Protein AF-A0A7V3G7C9-F1 (afdb_monomer_lite)

pLDDT: mean 78.17, std 15.23, range [41.75, 94.0]

Foldseek 3Di:
DVPVVVLVPPPPVSNVVVVVCCVVCVLVCLLVVLVVQLVVLVVCCVVDPPDDSVNVLVVQLVVLLCCLPPVCCVPPVDDPVNSVSSSCSNNVVVVVVVVCVVPPD

Sequence (105 aa):
MAFLDFFDRLPGKLHPAFQDLSSYNRELLHFAGSLALIAIAEFLRGYLHPLSPAFIGLALVSWMTYQEFHLHPKKYGQSLVKGIIDWLVWCAPFAAYLTYLALWE

Radius of gyration: 15.38 Å; chains: 1; bounding box: 28×25×45 Å

Secondary structure (DSSP, 8-state):
-HHHHHHTTS-TTHHHHHHHHHHHSHHHHHHHHHHHHHHHHHHHHTTSTT--HHHHHHHHHHHHHHIIIIIHHHHH---HHHHHHHHHHHHHHHHHHHHHHHHH-

Structure (mmCIF, N/CA/C/O backbone):
data_AF-A0A7V3G7C9-F1
#
_entry.id   AF-A0A7V3G7C9-F1
#
loop_
_atom_site.group_PDB
_atom_site.id
_atom_site.type_symbol
_atom_site.label_atom_id
_atom_site.label_alt_id
_atom_site.label_comp_id
_atom_site.label_asym_id
_atom_site.label_entity_id
_atom_site.label_seq_id
_atom_site.pdbx_PDB_ins_code
_atom_site.Cartn_x
_atom_site.Cartn_y
_atom_site.Cartn_z
_atom_site.occupancy
_atom_site.B_iso_or_equiv
_atom_site.auth_seq_id
_atom_site.auth_comp_id
_atom_site.auth_asym_id
_atom_site.auth_atom_id
_atom_site.pdbx_PDB_model_num
ATOM 1 N N . MET A 1 1 ? -4.817 -10.945 5.337 1.00 46.06 1 MET A N 1
ATOM 2 C CA . MET A 1 1 ? -5.083 -11.803 6.509 1.00 46.06 1 MET A CA 1
ATOM 3 C C . MET A 1 1 ? -3.815 -12.517 6.976 1.00 46.06 1 MET A C 1
ATOM 5 O O . MET A 1 1 ? -3.465 -12.337 8.125 1.00 46.06 1 MET A O 1
ATOM 9 N N . ALA A 1 2 ? -3.019 -13.156 6.107 1.00 45.94 2 ALA A N 1
ATOM 10 C CA . ALA A 1 2 ? -1.844 -13.937 6.538 1.00 45.94 2 ALA A CA 1
ATOM 11 C C . ALA A 1 2 ? -0.732 -13.198 7.334 1.00 45.94 2 ALA A C 1
ATOM 13 O O . ALA A 1 2 ? -0.184 -13.786 8.259 1.00 45.94 2 ALA A O 1
ATOM 14 N N . PHE A 1 3 ? -0.386 -11.940 7.017 1.00 41.75 3 PHE A N 1
ATOM 15 C CA . PHE A 1 3 ? 0.732 -11.248 7.693 1.00 41.75 3 PHE A CA 1
ATO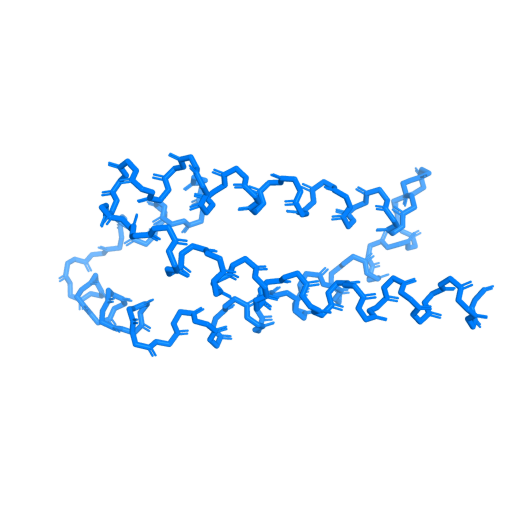M 16 C C . PHE A 1 3 ? 0.380 -10.745 9.100 1.00 41.75 3 PHE A C 1
ATOM 18 O O . PHE A 1 3 ? 1.184 -10.876 10.010 1.00 41.75 3 PHE A O 1
ATOM 25 N N . LEU A 1 4 ? -0.831 -10.218 9.309 1.00 45.09 4 LEU A N 1
ATOM 26 C CA . LEU A 1 4 ? -1.271 -9.745 10.629 1.00 45.09 4 LEU A CA 1
ATOM 27 C C . LEU A 1 4 ? -1.682 -10.908 11.547 1.00 45.09 4 LEU A C 1
ATOM 29 O O . LEU A 1 4 ? -1.352 -10.889 12.727 1.00 45.09 4 LEU A O 1
ATOM 33 N N . ASP A 1 5 ? -2.286 -11.971 10.999 1.00 48.81 5 ASP A N 1
ATOM 34 C CA . ASP A 1 5 ? -2.615 -13.182 11.770 1.00 48.81 5 ASP A CA 1
ATOM 35 C C . ASP A 1 5 ? -1.356 -13.943 12.237 1.00 48.81 5 ASP A C 1
ATOM 37 O O . ASP A 1 5 ? -1.426 -14.763 13.151 1.00 48.81 5 ASP A O 1
ATOM 41 N N . PHE A 1 6 ? -0.194 -13.691 11.622 1.00 58.09 6 PHE A N 1
ATOM 42 C CA . PHE A 1 6 ? 1.097 -14.185 12.103 1.00 58.09 6 PHE A CA 1
ATOM 43 C C . PHE A 1 6 ? 1.526 -13.485 1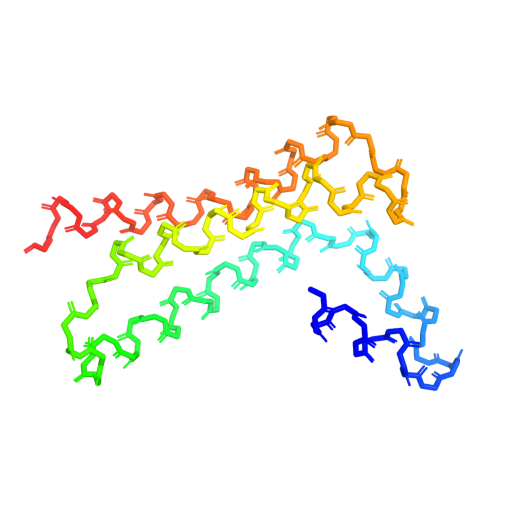3.401 1.00 58.09 6 PHE A C 1
ATOM 45 O O . PHE A 1 6 ? 1.968 -14.159 14.331 1.00 58.09 6 PHE A O 1
ATOM 52 N N . PHE A 1 7 ? 1.345 -12.162 13.506 1.00 53.16 7 PHE A N 1
ATOM 53 C CA . PHE A 1 7 ? 1.651 -11.418 14.735 1.00 53.16 7 PHE A CA 1
ATOM 54 C C . PHE A 1 7 ? 0.679 -11.756 15.869 1.00 53.16 7 PHE A C 1
ATOM 56 O O . PHE A 1 7 ? 1.121 -11.899 17.009 1.00 53.16 7 PHE A O 1
ATOM 63 N N . ASP A 1 8 ? -0.596 -12.006 15.551 1.00 53.50 8 ASP A N 1
ATOM 64 C CA . ASP A 1 8 ? -1.601 -12.484 16.517 1.00 53.50 8 ASP A CA 1
ATOM 65 C C . ASP A 1 8 ? -1.232 -13.866 17.118 1.00 53.50 8 ASP A C 1
ATOM 67 O O . ASP A 1 8 ? -1.742 -14.256 18.167 1.00 53.50 8 ASP A O 1
ATOM 71 N N . ARG A 1 9 ? -0.322 -14.620 16.477 1.00 62.84 9 ARG A N 1
ATOM 72 C CA . ARG A 1 9 ? 0.188 -15.923 16.949 1.00 62.84 9 ARG A CA 1
ATOM 73 C C . ARG A 1 9 ? 1.522 -15.837 17.695 1.00 62.84 9 ARG A C 1
ATOM 75 O O . ARG A 1 9 ? 2.013 -16.867 18.161 1.00 62.84 9 ARG A O 1
ATOM 82 N N . LEU A 1 10 ? 2.134 -14.655 17.803 1.00 57.62 10 LEU A N 1
ATOM 83 C CA . LEU A 1 10 ? 3.385 -14.501 18.543 1.00 57.62 10 LEU A CA 1
ATOM 84 C C . LEU A 1 10 ? 3.139 -14.647 20.054 1.00 57.62 10 LEU A C 1
ATOM 86 O O . LEU A 1 10 ? 2.128 -14.167 20.570 1.00 57.62 10 LEU A O 1
ATOM 90 N N . PRO A 1 11 ? 4.061 -15.290 20.796 1.00 56.69 11 PRO A N 1
ATOM 91 C CA . PRO A 1 11 ? 3.892 -15.531 22.224 1.00 56.69 11 PRO A CA 1
ATOM 92 C C . PRO A 1 11 ? 3.667 -14.219 22.986 1.00 56.69 11 PRO A C 1
ATOM 94 O O . PRO 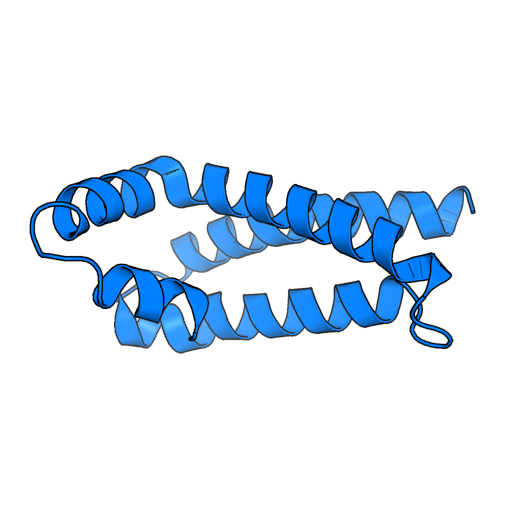A 1 11 ? 4.306 -13.206 22.700 1.00 56.69 11 PRO A O 1
ATOM 97 N N . GLY A 1 12 ? 2.782 -14.251 23.988 1.00 54.16 12 GLY A N 1
ATOM 98 C CA . GLY A 1 12 ? 2.143 -13.083 24.620 1.00 54.16 12 GLY A CA 1
ATOM 99 C C . GLY A 1 12 ? 3.039 -12.015 25.267 1.00 54.16 12 GLY A C 1
ATOM 100 O O . GLY A 1 12 ? 2.514 -11.036 25.780 1.00 54.16 12 GLY A O 1
ATOM 101 N N . LYS A 1 13 ? 4.371 -12.156 25.238 1.00 54.06 13 LYS A N 1
ATOM 102 C CA . LYS A 1 13 ? 5.322 -11.082 25.592 1.00 54.06 13 LYS A CA 1
ATOM 103 C C . LYS A 1 13 ? 5.750 -10.227 24.393 1.00 54.06 13 LYS A C 1
ATOM 105 O O . LYS A 1 13 ? 6.115 -9.075 24.579 1.00 54.06 13 LYS A O 1
ATOM 110 N N . LEU A 1 14 ? 5.695 -10.775 23.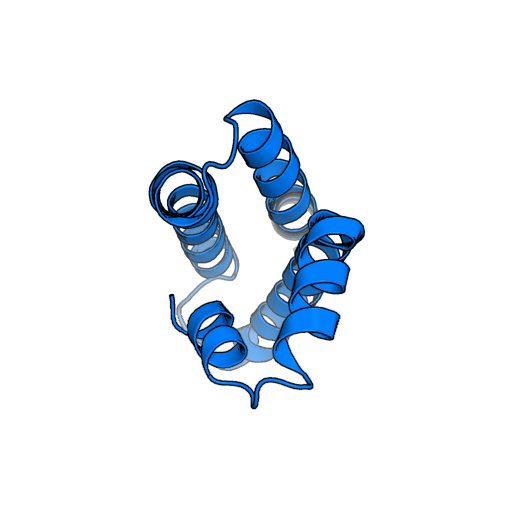179 1.00 54.44 14 LEU A N 1
ATOM 111 C CA . LEU A 1 14 ? 5.944 -10.051 21.930 1.00 54.44 14 LEU A CA 1
ATOM 112 C C . LEU A 1 14 ? 4.678 -9.317 21.463 1.00 54.44 14 LEU A C 1
ATOM 114 O O . LEU A 1 14 ? 4.756 -8.191 20.987 1.00 54.44 14 LEU A O 1
ATOM 118 N N . HIS A 1 15 ? 3.511 -9.931 21.667 1.00 54.06 15 HIS A N 1
ATOM 119 C CA . HIS A 1 15 ? 2.210 -9.412 21.240 1.00 54.06 15 HIS A CA 1
ATOM 120 C C . HIS A 1 15 ? 1.903 -7.963 21.695 1.00 54.06 15 HIS A C 1
ATOM 122 O O . HIS A 1 15 ? 1.508 -7.168 20.845 1.00 54.06 15 HIS A O 1
ATOM 128 N N . PRO A 1 16 ? 2.135 -7.551 22.962 1.00 53.00 16 PRO A N 1
ATOM 129 C CA . PRO A 1 16 ? 1.835 -6.186 23.407 1.00 53.00 16 PRO A CA 1
ATOM 130 C C . PRO A 1 16 ? 2.806 -5.158 22.814 1.00 53.00 16 PRO A C 1
ATOM 132 O O . PRO A 1 16 ? 2.390 -4.097 22.363 1.00 53.00 16 PRO A O 1
ATOM 135 N N . ALA A 1 17 ? 4.097 -5.503 22.740 1.00 53.53 17 ALA A N 1
ATOM 136 C CA . ALA A 1 17 ? 5.120 -4.631 22.170 1.00 53.53 17 ALA A CA 1
ATOM 137 C C . ALA A 1 17 ? 4.873 -4.369 20.674 1.00 53.53 17 ALA A C 1
ATOM 139 O O . ALA A 1 17 ? 5.014 -3.238 20.216 1.00 53.53 17 ALA A O 1
ATOM 140 N N . PHE A 1 18 ? 4.450 -5.388 19.916 1.00 52.22 18 PHE A N 1
ATOM 141 C CA . PHE A 1 18 ? 4.090 -5.229 18.506 1.00 52.22 18 PHE A CA 1
ATOM 142 C C . PHE A 1 18 ? 2.739 -4.536 18.302 1.00 52.22 18 PHE A C 1
ATOM 144 O O . PHE A 1 18 ? 2.611 -3.786 17.339 1.00 52.22 18 PHE A O 1
ATOM 151 N N . GLN A 1 19 ? 1.759 -4.715 19.195 1.00 54.06 19 GLN A N 1
ATOM 152 C CA . GLN A 1 19 ? 0.490 -3.980 19.129 1.00 54.06 19 GLN A CA 1
ATOM 153 C C . GLN A 1 19 ? 0.686 -2.468 19.310 1.00 54.06 19 GLN A C 1
ATOM 155 O O . GLN A 1 19 ? 0.158 -1.696 18.502 1.00 54.06 19 GLN A O 1
ATOM 160 N N . ASP A 1 20 ? 1.495 -2.046 20.285 1.00 50.38 20 ASP A N 1
ATOM 161 C CA . ASP A 1 20 ? 1.789 -0.624 20.521 1.00 50.38 20 ASP A CA 1
ATOM 162 C C . ASP A 1 20 ? 2.621 -0.009 19.386 1.00 50.38 20 ASP A C 1
ATOM 164 O O . ASP A 1 20 ? 2.281 1.060 18.870 1.00 50.38 20 ASP A O 1
ATOM 168 N N . LEU A 1 21 ? 3.651 -0.719 18.905 1.00 50.97 21 LEU A N 1
ATOM 169 C CA . LEU A 1 21 ? 4.422 -0.311 17.722 1.00 50.97 21 LEU A CA 1
ATOM 170 C C . LEU A 1 21 ? 3.539 -0.216 16.468 1.00 50.97 21 LEU A C 1
ATOM 172 O O . LEU A 1 21 ? 3.694 0.721 15.686 1.00 50.97 21 LEU A O 1
ATOM 176 N N . SER A 1 22 ? 2.596 -1.145 16.289 1.00 56.28 22 SER A N 1
ATOM 177 C CA . SER A 1 22 ? 1.693 -1.167 15.132 1.00 56.28 22 SER A CA 1
ATOM 178 C C . SER A 1 22 ? 0.645 -0.061 15.148 1.00 56.28 22 SER A C 1
ATOM 180 O O . SER A 1 22 ? 0.130 0.269 14.088 1.00 56.28 22 SER A O 1
ATOM 182 N N . SER A 1 23 ? 0.333 0.507 16.315 1.00 56.88 23 SER A N 1
ATOM 183 C CA . SER A 1 23 ? -0.669 1.569 16.448 1.00 56.88 23 SER A CA 1
ATOM 184 C C . SER A 1 23 ? -0.042 2.957 16.310 1.00 56.88 23 SER A C 1
ATOM 186 O O . SER A 1 23 ? -0.628 3.819 15.662 1.00 56.88 23 SER A O 1
ATOM 188 N N . TYR A 1 24 ? 1.166 3.160 16.858 1.00 55.34 24 TYR A N 1
ATOM 189 C CA . TYR A 1 24 ? 1.880 4.445 16.807 1.00 55.34 24 TYR A CA 1
ATOM 190 C C . TYR A 1 24 ? 2.736 4.652 15.546 1.00 55.34 24 TYR A C 1
ATOM 192 O O . TYR A 1 24 ? 2.992 5.793 15.178 1.00 55.34 24 TYR A O 1
ATOM 200 N N . ASN A 1 25 ? 3.176 3.578 14.878 1.00 72.75 25 ASN A N 1
ATOM 201 C CA . ASN A 1 25 ? 4.017 3.650 13.673 1.00 72.75 25 ASN A CA 1
ATOM 202 C C . ASN A 1 25 ? 3.358 3.003 12.448 1.00 72.75 25 ASN A C 1
ATOM 204 O O . ASN A 1 25 ? 4.053 2.581 11.522 1.00 72.75 25 ASN A O 1
ATOM 208 N N . ARG A 1 26 ? 2.026 2.889 12.422 1.00 80.31 26 ARG A N 1
ATOM 209 C CA . ARG A 1 26 ? 1.324 2.171 11.352 1.00 80.31 26 ARG A CA 1
ATOM 210 C C . ARG A 1 26 ? 1.598 2.760 9.976 1.00 80.31 26 ARG A C 1
ATOM 212 O O . ARG A 1 26 ? 1.909 2.028 9.044 1.00 80.31 26 ARG A O 1
ATOM 219 N N . GLU A 1 27 ? 1.538 4.078 9.872 1.00 85.94 27 GLU A N 1
ATOM 220 C CA . GLU A 1 27 ? 1.818 4.833 8.658 1.00 85.94 27 GLU A CA 1
ATOM 221 C C . GLU A 1 27 ? 3.264 4.614 8.208 1.00 85.94 27 GLU A C 1
ATOM 223 O O . GLU A 1 27 ? 3.519 4.361 7.035 1.00 85.94 27 GLU A O 1
ATOM 228 N N . LEU A 1 28 ? 4.219 4.628 9.142 1.00 86.38 28 LEU A N 1
ATOM 229 C CA . LEU A 1 28 ? 5.621 4.356 8.828 1.00 86.38 28 LEU A CA 1
ATOM 230 C C . LEU A 1 28 ? 5.810 2.926 8.307 1.00 86.38 28 LEU A C 1
ATOM 232 O O . LEU A 1 28 ? 6.549 2.716 7.348 1.00 86.38 28 LEU A O 1
ATOM 236 N N . LEU A 1 29 ? 5.124 1.948 8.904 1.00 86.25 29 LEU A N 1
ATOM 237 C CA . LEU A 1 29 ? 5.148 0.556 8.453 1.00 86.25 29 LEU A CA 1
ATOM 238 C C . LEU A 1 29 ? 4.477 0.383 7.086 1.00 86.25 29 LEU A C 1
ATOM 240 O O . LEU A 1 29 ? 4.976 -0.382 6.267 1.00 86.25 29 LEU A O 1
ATOM 244 N N . HIS A 1 30 ? 3.391 1.104 6.811 1.00 88.12 30 HIS A N 1
ATOM 245 C CA . HIS A 1 30 ? 2.742 1.130 5.499 1.00 88.12 30 HIS A CA 1
ATOM 246 C C . HIS A 1 30 ? 3.658 1.733 4.434 1.00 88.12 30 HIS A C 1
ATOM 248 O O . HIS A 1 30 ? 3.839 1.153 3.364 1.00 88.12 30 HIS A O 1
ATOM 254 N N . PHE A 1 31 ? 4.305 2.852 4.755 1.00 89.38 31 PHE A N 1
ATOM 255 C CA . PHE A 1 31 ? 5.269 3.493 3.875 1.00 89.38 31 PHE A CA 1
ATOM 256 C C . PHE A 1 31 ? 6.465 2.572 3.602 1.00 89.38 31 PHE A C 1
ATOM 258 O O . PHE A 1 31 ? 6.751 2.258 2.448 1.00 89.38 31 PHE A O 1
ATOM 265 N N . ALA A 1 32 ? 7.120 2.054 4.643 1.00 89.19 32 ALA A N 1
ATOM 266 C CA . ALA A 1 32 ? 8.246 1.132 4.498 1.00 89.19 32 ALA A CA 1
ATOM 267 C C . ALA A 1 32 ? 7.849 -0.160 3.762 1.00 89.19 32 ALA A C 1
ATOM 269 O O . ALA A 1 32 ? 8.584 -0.633 2.894 1.00 89.19 32 ALA A O 1
ATOM 270 N N . GLY A 1 33 ? 6.666 -0.703 4.061 1.00 87.50 33 GLY A N 1
ATOM 271 C CA . GLY A 1 33 ? 6.105 -1.870 3.388 1.00 87.50 33 GLY A CA 1
ATOM 272 C C . GLY A 1 33 ? 5.867 -1.630 1.898 1.00 87.50 33 GLY A C 1
ATOM 273 O O . GLY A 1 33 ? 6.182 -2.499 1.087 1.00 87.50 33 GLY A O 1
ATOM 274 N N . SER A 1 34 ? 5.380 -0.448 1.515 1.00 90.12 34 SER A N 1
ATOM 275 C CA . SER A 1 34 ? 5.183 -0.089 0.105 1.00 90.12 34 SER A CA 1
ATOM 276 C C . SER A 1 34 ? 6.505 -0.030 -0.665 1.00 90.12 34 SER A C 1
ATOM 278 O O . SER A 1 34 ? 6.602 -0.605 -1.748 1.00 90.12 34 SER A O 1
ATOM 280 N N . LEU A 1 35 ? 7.558 0.547 -0.075 1.00 91.75 35 LEU A N 1
ATOM 281 C CA . LEU A 1 35 ? 8.895 0.579 -0.674 1.00 91.75 35 LEU A CA 1
ATOM 282 C C . LEU A 1 35 ? 9.488 -0.825 -0.814 1.00 91.75 35 LEU A C 1
ATOM 284 O O . LEU A 1 35 ? 10.042 -1.161 -1.861 1.00 91.75 35 LEU A O 1
ATOM 288 N N . ALA A 1 36 ? 9.336 -1.663 0.214 1.00 89.50 36 ALA A N 1
ATOM 289 C CA . ALA A 1 36 ? 9.781 -3.051 0.166 1.00 89.50 36 ALA A CA 1
ATOM 290 C C . ALA A 1 36 ? 9.064 -3.834 -0.947 1.00 89.50 36 ALA A C 1
ATOM 292 O O . ALA A 1 36 ? 9.705 -4.578 -1.686 1.00 89.50 36 ALA A O 1
ATOM 293 N N . LEU A 1 37 ? 7.752 -3.637 -1.115 1.00 86.75 37 LEU A N 1
ATOM 294 C CA . LEU A 1 37 ? 6.985 -4.281 -2.181 1.00 86.75 37 LEU A CA 1
ATOM 295 C C . LEU A 1 37 ? 7.375 -3.785 -3.576 1.00 86.75 37 LEU A C 1
ATOM 297 O O . LEU A 1 37 ? 7.440 -4.605 -4.486 1.00 86.75 37 LEU A O 1
ATOM 301 N N . ILE A 1 38 ? 7.675 -2.494 -3.749 1.00 87.75 38 ILE A N 1
ATOM 302 C CA . ILE A 1 38 ? 8.212 -1.961 -5.013 1.00 87.75 38 ILE A CA 1
ATOM 303 C C . ILE A 1 38 ? 9.550 -2.629 -5.340 1.00 87.75 38 ILE A C 1
ATOM 305 O O . ILE A 1 38 ? 9.724 -3.137 -6.444 1.00 87.75 38 ILE A O 1
ATOM 309 N N . ALA A 1 39 ? 10.471 -2.700 -4.376 1.00 88.25 39 ALA A N 1
ATOM 310 C CA . ALA A 1 39 ? 11.771 -3.338 -4.578 1.00 88.25 39 ALA A CA 1
ATOM 311 C C . ALA A 1 39 ? 11.640 -4.828 -4.938 1.00 88.25 39 ALA A C 1
ATOM 313 O O . ALA A 1 39 ? 12.333 -5.317 -5.829 1.00 88.25 39 ALA A O 1
ATOM 314 N N . ILE A 1 40 ? 10.723 -5.546 -4.280 1.00 84.75 40 ILE A N 1
ATOM 315 C CA . ILE A 1 40 ? 10.418 -6.946 -4.603 1.00 84.75 40 ILE A CA 1
ATOM 316 C C . ILE A 1 40 ? 9.811 -7.059 -6.006 1.00 84.75 40 ILE A C 1
ATOM 318 O O . ILE A 1 40 ? 10.211 -7.939 -6.763 1.00 84.75 40 ILE A O 1
ATOM 322 N N . ALA A 1 41 ? 8.867 -6.187 -6.369 1.00 81.25 41 ALA A N 1
ATOM 323 C CA . ALA A 1 41 ? 8.247 -6.193 -7.691 1.00 81.25 41 ALA A CA 1
ATOM 324 C C . ALA A 1 41 ? 9.278 -5.936 -8.801 1.00 81.25 41 ALA A C 1
ATOM 326 O O . ALA A 1 41 ? 9.272 -6.655 -9.798 1.00 81.25 41 ALA A O 1
ATOM 327 N N . GLU A 1 42 ? 10.201 -4.991 -8.602 1.00 84.12 42 GLU A N 1
ATOM 328 C CA . GLU A 1 42 ? 11.294 -4.721 -9.544 1.00 84.12 42 GLU A CA 1
ATOM 329 C C . GLU A 1 42 ? 12.258 -5.909 -9.638 1.00 84.12 42 GLU A C 1
ATOM 331 O O . GLU A 1 42 ? 12.587 -6.356 -10.734 1.00 84.12 42 GLU A O 1
ATOM 336 N N . PHE A 1 43 ? 12.656 -6.492 -8.502 1.00 85.12 43 PHE A N 1
ATOM 337 C CA . PHE A 1 43 ? 13.503 -7.687 -8.494 1.00 85.12 43 PHE A CA 1
ATOM 338 C C . PHE A 1 43 ? 12.855 -8.850 -9.259 1.00 85.12 43 PHE A C 1
ATOM 340 O O . PHE A 1 43 ? 13.519 -9.558 -10.016 1.00 85.12 43 PHE A O 1
ATOM 347 N N . LEU A 1 44 ? 11.546 -9.039 -9.084 1.00 80.25 44 LEU A N 1
ATOM 348 C CA . LEU A 1 44 ? 10.787 -10.105 -9.728 1.00 80.25 44 LEU A CA 1
ATOM 349 C C . LEU A 1 44 ? 10.419 -9.805 -11.186 1.00 80.25 44 LEU A C 1
ATOM 351 O O . LEU A 1 44 ? 10.087 -10.741 -11.913 1.00 80.25 44 LEU A O 1
ATOM 355 N N . ARG A 1 45 ? 10.513 -8.553 -11.647 1.00 77.94 45 ARG A N 1
ATOM 356 C CA . ARG A 1 45 ? 10.192 -8.137 -13.023 1.00 77.94 45 ARG A CA 1
ATOM 357 C C . ARG A 1 45 ? 10.927 -8.970 -14.076 1.00 77.94 45 ARG A C 1
ATOM 359 O O . ARG A 1 45 ? 10.332 -9.338 -15.083 1.00 77.94 45 ARG A O 1
ATOM 366 N N . GLY A 1 46 ? 12.191 -9.317 -13.824 1.00 76.62 46 GLY A N 1
ATOM 367 C CA . GLY A 1 46 ? 12.991 -10.167 -14.716 1.00 76.62 46 GLY A CA 1
ATOM 368 C C . GLY A 1 46 ? 12.581 -11.647 -14.736 1.00 76.62 46 GLY A C 1
ATOM 369 O O . GLY A 1 46 ? 12.945 -12.366 -15.662 1.00 76.62 46 GLY A O 1
ATOM 370 N N . TYR A 1 47 ? 11.815 -12.105 -13.741 1.00 79.94 47 TYR A N 1
ATOM 371 C CA . TYR A 1 47 ? 11.407 -13.506 -13.571 1.00 79.94 47 TYR A CA 1
ATOM 372 C C . TYR A 1 47 ? 9.922 -13.744 -13.877 1.00 79.94 47 TYR A C 1
ATOM 374 O O . TYR A 1 47 ? 9.532 -14.858 -14.222 1.00 79.94 47 TYR A O 1
ATOM 382 N N . LEU A 1 48 ? 9.081 -12.714 -13.752 1.00 71.44 48 LEU A N 1
ATOM 383 C CA . LEU A 1 48 ? 7.626 -12.799 -13.887 1.00 71.44 48 LEU A CA 1
ATOM 384 C C . LEU A 1 48 ? 7.147 -12.380 -15.280 1.00 71.44 48 LEU A C 1
ATOM 386 O O . LEU A 1 48 ? 6.292 -11.510 -15.424 1.00 71.44 48 LEU A O 1
ATOM 390 N N . HIS A 1 49 ? 7.649 -13.028 -16.328 1.00 62.28 49 HIS A N 1
ATOM 391 C CA . HIS A 1 49 ? 7.072 -12.870 -17.664 1.00 62.28 49 HIS A CA 1
ATOM 392 C C . HIS A 1 49 ? 5.721 -13.625 -17.720 1.00 62.28 49 HIS A C 1
ATOM 394 O O . HIS A 1 49 ? 5.723 -14.823 -17.430 1.00 62.28 49 HIS A O 1
ATOM 400 N N . PRO A 1 50 ? 4.561 -13.012 -18.066 1.00 63.19 50 PRO A N 1
ATOM 401 C CA . PRO A 1 50 ? 4.339 -11.695 -18.684 1.00 63.19 50 PRO A CA 1
ATOM 402 C C . PRO A 1 50 ? 3.677 -10.630 -17.770 1.00 63.19 50 PRO A C 1
ATOM 404 O O . PRO A 1 50 ? 3.007 -9.726 -18.271 1.00 63.19 50 PRO A O 1
ATOM 407 N N . LEU A 1 51 ? 3.773 -10.729 -16.442 1.00 69.50 51 LEU A N 1
ATOM 408 C CA . LEU A 1 51 ? 3.109 -9.775 -15.547 1.00 69.50 51 LEU A CA 1
ATOM 409 C C . LEU A 1 51 ? 3.875 -8.450 -15.509 1.00 69.50 51 LEU A C 1
ATOM 411 O O . LEU A 1 51 ? 4.981 -8.372 -14.980 1.00 69.50 51 LEU A O 1
ATOM 415 N N . SER A 1 52 ? 3.271 -7.387 -16.048 1.00 74.81 52 SER A N 1
ATOM 416 C CA . SER A 1 52 ? 3.867 -6.055 -15.966 1.00 74.81 52 SER A CA 1
ATOM 417 C C . SER A 1 52 ? 3.852 -5.534 -14.518 1.00 74.81 52 SER A C 1
ATOM 419 O O . SER A 1 52 ? 2.920 -5.837 -13.761 1.00 74.81 52 SER A O 1
ATOM 421 N N . PRO A 1 53 ? 4.828 -4.695 -14.120 1.00 72.44 53 PRO A N 1
ATOM 422 C CA . PRO A 1 53 ? 4.821 -4.020 -12.819 1.00 72.44 53 PRO A CA 1
ATOM 423 C C . PRO A 1 53 ? 3.501 -3.291 -12.515 1.00 72.44 53 PRO A C 1
ATOM 425 O O . PRO A 1 53 ? 3.058 -3.256 -11.368 1.00 72.44 53 PRO A O 1
ATOM 428 N N . ALA A 1 54 ? 2.813 -2.789 -13.548 1.00 76.62 54 ALA A N 1
ATOM 429 C CA . ALA A 1 54 ? 1.498 -2.165 -13.420 1.00 76.62 54 ALA A CA 1
ATOM 430 C C . ALA A 1 54 ? 0.408 -3.139 -12.933 1.00 76.62 54 ALA A C 1
ATOM 432 O O . ALA A 1 54 ? -0.405 -2.766 -12.088 1.00 76.62 54 ALA A O 1
ATOM 433 N N . PHE A 1 55 ? 0.402 -4.395 -13.400 1.00 82.19 55 PHE A N 1
ATOM 434 C CA . PHE A 1 55 ? -0.538 -5.413 -12.909 1.00 82.19 55 PHE A CA 1
ATOM 435 C C . PHE A 1 55 ? -0.281 -5.766 -11.441 1.00 82.19 55 PHE A C 1
ATOM 437 O O . PHE A 1 55 ? -1.231 -5.908 -10.670 1.00 82.19 55 PHE A O 1
ATOM 444 N N . ILE A 1 56 ? 0.990 -5.862 -11.042 1.00 77.94 56 ILE A N 1
ATOM 445 C CA . ILE A 1 56 ? 1.370 -6.103 -9.643 1.00 77.94 56 ILE A CA 1
ATOM 446 C C . ILE A 1 56 ? 0.921 -4.923 -8.772 1.00 77.94 56 ILE A C 1
ATOM 448 O O . ILE A 1 56 ? 0.272 -5.131 -7.746 1.00 77.94 56 ILE A O 1
ATOM 452 N N . GLY A 1 57 ? 1.174 -3.688 -9.216 1.00 80.19 57 GLY A N 1
ATOM 453 C CA . GLY A 1 57 ? 0.712 -2.474 -8.543 1.00 80.19 57 GLY A CA 1
ATOM 454 C C . GLY A 1 57 ? -0.808 -2.440 -8.373 1.00 80.19 57 GLY A C 1
ATOM 455 O O . GLY A 1 57 ? -1.299 -2.195 -7.272 1.00 80.19 57 GLY A O 1
ATOM 456 N N . LEU A 1 58 ? -1.566 -2.769 -9.423 1.00 84.25 58 LEU A N 1
ATOM 457 C CA . LEU A 1 58 ? -3.029 -2.807 -9.366 1.00 84.25 58 LEU A CA 1
ATOM 458 C C . LEU A 1 58 ? -3.543 -3.852 -8.367 1.00 84.25 58 LEU A C 1
ATOM 460 O O . LEU A 1 58 ? -4.460 -3.565 -7.590 1.00 84.25 58 LEU A O 1
ATOM 464 N N . ALA A 1 59 ? -2.957 -5.052 -8.365 1.00 84.62 59 ALA A N 1
ATOM 465 C CA . ALA A 1 59 ? -3.326 -6.113 -7.432 1.00 84.62 59 ALA A CA 1
ATOM 466 C C . ALA A 1 59 ? -3.056 -5.694 -5.978 1.00 84.62 59 ALA A C 1
ATOM 468 O O . ALA A 1 59 ? -3.919 -5.870 -5.114 1.00 84.62 59 ALA A O 1
ATOM 469 N N . LEU A 1 60 ? -1.897 -5.081 -5.721 1.00 83.06 60 LEU A N 1
ATOM 470 C CA . LEU A 1 60 ? -1.522 -4.580 -4.400 1.00 83.06 60 LEU A CA 1
ATOM 471 C C . LEU A 1 60 ? -2.455 -3.459 -3.929 1.00 83.06 60 LEU A C 1
ATOM 473 O O . LEU A 1 60 ? -2.979 -3.548 -2.822 1.00 83.06 60 LEU A O 1
ATOM 477 N N . VAL A 1 61 ? -2.740 -2.455 -4.764 1.00 87.81 61 VAL A N 1
ATOM 478 C CA . VAL A 1 61 ? -3.668 -1.361 -4.421 1.00 87.81 61 VAL A CA 1
ATOM 479 C C . VAL A 1 61 ? -5.078 -1.893 -4.162 1.00 87.81 61 VAL A C 1
ATOM 481 O O . VAL A 1 61 ? -5.717 -1.496 -3.185 1.00 87.81 61 VAL A O 1
ATOM 484 N N . SER A 1 62 ? -5.561 -2.830 -4.982 1.00 90.06 62 SER A N 1
ATOM 485 C CA . SER A 1 62 ? -6.876 -3.459 -4.787 1.00 90.06 62 SER A CA 1
ATOM 486 C C . SER A 1 62 ? -6.942 -4.199 -3.453 1.00 90.06 62 SER A C 1
ATOM 488 O O . SER A 1 62 ? -7.902 -4.049 -2.693 1.00 90.06 62 SER A O 1
ATOM 490 N N . TRP A 1 63 ? -5.890 -4.954 -3.133 1.00 87.38 63 TRP A N 1
ATOM 491 C CA . TRP A 1 63 ? -5.786 -5.666 -1.869 1.00 87.38 63 TRP A CA 1
ATOM 492 C C . TRP A 1 63 ? -5.742 -4.705 -0.673 1.00 87.38 63 TRP A C 1
ATOM 494 O O . TRP A 1 63 ? -6.528 -4.879 0.258 1.00 87.38 63 TRP A O 1
ATOM 504 N N . MET A 1 64 ? -4.920 -3.651 -0.715 1.00 88.81 64 MET A N 1
ATOM 505 C CA . MET A 1 64 ? -4.855 -2.645 0.357 1.00 88.81 64 MET A CA 1
ATOM 506 C C . MET A 1 64 ? -6.186 -1.916 0.544 1.00 88.81 64 MET A C 1
ATOM 508 O O . MET A 1 64 ? -6.629 -1.726 1.673 1.00 88.81 64 MET A O 1
ATOM 512 N N . THR A 1 65 ?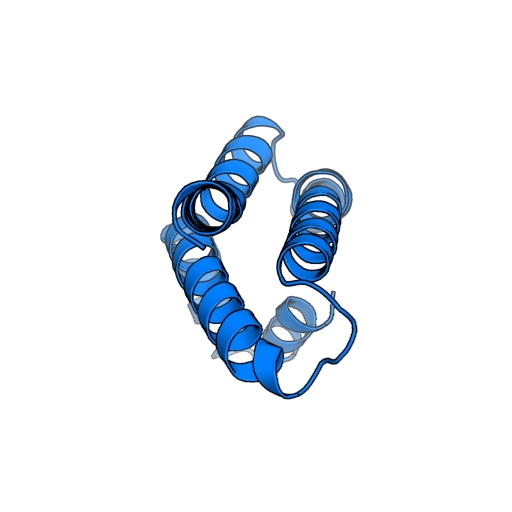 -6.880 -1.591 -0.547 1.00 91.81 65 THR A N 1
ATOM 513 C CA . THR A 1 65 ? -8.227 -0.997 -0.503 1.00 91.81 65 THR A CA 1
ATOM 514 C C . THR A 1 65 ? -9.201 -1.901 0.251 1.00 91.81 65 THR A C 1
ATOM 516 O O . THR A 1 65 ? -9.922 -1.450 1.143 1.00 91.81 65 THR A O 1
ATOM 519 N N . TYR A 1 66 ? -9.194 -3.199 -0.053 1.00 92.50 66 TYR A N 1
ATOM 520 C CA . TYR A 1 66 ? -10.015 -4.170 0.664 1.00 92.50 66 TYR A CA 1
ATOM 521 C C . TYR A 1 66 ? -9.624 -4.277 2.148 1.00 92.50 66 TYR A C 1
ATOM 523 O O . TYR A 1 66 ? -10.499 -4.319 3.016 1.00 92.50 66 TYR A O 1
ATOM 531 N N . GLN A 1 67 ? -8.329 -4.276 2.474 1.00 89.50 67 GLN A N 1
ATOM 532 C CA . GLN A 1 67 ? -7.885 -4.312 3.868 1.00 89.50 67 GLN A CA 1
ATOM 533 C C . GLN A 1 67 ? -8.368 -3.084 4.650 1.00 89.50 67 GLN A C 1
ATOM 535 O O . GLN A 1 67 ? -9.026 -3.248 5.679 1.00 89.50 67 GLN A O 1
ATOM 540 N N . GLU A 1 68 ? -8.114 -1.880 4.139 1.00 90.56 68 GLU A N 1
ATOM 541 C CA . GLU A 1 68 ? -8.354 -0.630 4.865 1.00 90.56 68 GLU A CA 1
ATOM 542 C C . GLU A 1 68 ? -9.831 -0.265 5.016 1.00 90.56 68 GLU A C 1
ATOM 544 O O . GLU A 1 68 ? -10.221 0.299 6.040 1.00 90.56 68 GLU A O 1
ATOM 549 N N . PHE A 1 69 ? -10.671 -0.616 4.039 1.00 94.00 69 PHE A N 1
ATOM 550 C CA . PHE A 1 69 ? -12.080 -0.207 4.036 1.00 94.00 69 PHE A CA 1
ATOM 551 C C . PHE A 1 69 ? -13.067 -1.340 4.309 1.00 94.00 69 PHE A C 1
ATOM 553 O O . PHE A 1 69 ? -14.236 -1.070 4.581 1.00 94.00 69 PHE A O 1
ATOM 560 N N . HIS A 1 70 ? -12.629 -2.602 4.281 1.00 92.38 70 HIS A N 1
ATOM 561 C CA . HIS A 1 70 ? -13.501 -3.737 4.583 1.00 92.38 70 HIS A CA 1
ATOM 562 C C . HIS A 1 70 ? -13.059 -4.526 5.813 1.00 92.38 70 HIS A C 1
ATOM 564 O O . HIS A 1 70 ? -13.884 -4.803 6.685 1.00 92.38 70 HIS A O 1
ATOM 570 N N . LEU A 1 71 ? -11.782 -4.910 5.900 1.00 90.88 71 LEU A N 1
ATOM 571 C CA . LEU A 1 71 ? -11.306 -5.771 6.988 1.00 90.88 71 LEU A CA 1
ATOM 572 C C . LEU A 1 71 ? -11.018 -4.986 8.269 1.00 90.88 71 LEU A C 1
ATOM 574 O O . LEU A 1 71 ? -11.495 -5.369 9.336 1.00 90.88 71 LEU A O 1
ATOM 578 N N . HIS A 1 72 ? -10.263 -3.891 8.181 1.00 86.38 72 HIS A N 1
ATOM 579 C CA . HIS A 1 72 ? -9.831 -3.135 9.356 1.00 86.38 72 HIS A CA 1
ATOM 580 C C . HIS A 1 72 ? -10.984 -2.476 10.127 1.00 86.38 72 HIS A C 1
ATOM 582 O O . HIS A 1 72 ? -10.975 -2.574 11.356 1.00 86.38 72 HIS A O 1
ATOM 588 N N . PRO A 1 73 ? -12.028 -1.909 9.486 1.00 91.19 73 PRO A N 1
ATOM 589 C CA . PRO A 1 73 ? -13.187 -1.403 10.218 1.00 91.19 73 PRO A CA 1
ATOM 590 C C . PRO A 1 73 ? -13.900 -2.503 11.015 1.00 91.19 73 PRO A C 1
ATOM 592 O O . PRO A 1 73 ? -14.295 -2.281 12.154 1.00 91.19 73 PRO A O 1
ATOM 595 N N . LYS A 1 74 ? -14.005 -3.717 10.452 1.00 89.56 74 LYS A N 1
ATOM 596 C CA . LYS A 1 74 ? -14.659 -4.863 11.103 1.00 89.56 74 LYS A CA 1
ATOM 597 C C . LYS A 1 74 ? -13.828 -5.473 12.232 1.00 89.56 74 LYS A C 1
ATOM 599 O O . LYS A 1 74 ? -14.397 -5.863 13.244 1.00 89.56 74 LYS A O 1
ATOM 604 N N . LYS A 1 75 ? -12.507 -5.595 12.052 1.00 84.25 75 LYS A N 1
ATOM 605 C CA . LYS A 1 75 ? -11.609 -6.251 13.023 1.00 84.25 75 LYS A CA 1
ATOM 606 C C . LYS A 1 75 ? -11.159 -5.303 14.137 1.00 84.25 75 LYS A C 1
ATOM 608 O O . LYS A 1 75 ? -11.079 -5.722 15.285 1.00 84.25 75 LYS A O 1
ATOM 613 N N . TYR A 1 76 ? -10.869 -4.047 13.802 1.00 82.69 76 TYR A N 1
ATOM 614 C CA . TYR A 1 76 ? -10.209 -3.094 14.700 1.00 82.69 76 TYR A CA 1
ATOM 615 C C . TYR A 1 76 ? -11.062 -1.861 15.028 1.00 82.69 76 TYR A C 1
ATOM 617 O O . TYR A 1 76 ? -10.586 -0.965 15.717 1.00 82.69 76 TYR A O 1
ATOM 625 N N . GLY A 1 77 ? -12.299 -1.767 14.520 1.00 86.12 77 GLY A N 1
ATOM 626 C CA . GLY A 1 77 ? -13.130 -0.571 14.704 1.00 86.12 77 GLY A CA 1
ATOM 627 C C . GLY A 1 77 ? -12.532 0.681 14.053 1.00 86.12 77 GLY A C 1
ATOM 628 O O . GLY A 1 77 ? -12.805 1.797 14.489 1.00 86.12 77 GLY A O 1
ATOM 629 N N . GLN A 1 78 ? -11.680 0.502 13.037 1.00 87.38 78 GLN A N 1
ATOM 630 C CA . GLN A 1 78 ? -10.983 1.591 12.361 1.00 87.38 78 GLN A CA 1
ATOM 631 C C . GLN A 1 78 ? -11.971 2.612 11.781 1.00 87.38 78 GLN A C 1
ATOM 633 O O . GLN A 1 78 ? -12.899 2.252 11.055 1.00 87.38 78 GLN A O 1
ATOM 638 N N . SER A 1 79 ? -11.739 3.897 12.063 1.00 92.00 79 SER A N 1
ATOM 639 C CA . SER A 1 79 ? -12.534 4.983 11.489 1.00 92.00 79 SER A CA 1
ATOM 640 C C . SER A 1 79 ? -12.237 5.166 9.998 1.00 92.00 79 SER A C 1
ATOM 642 O O . SER A 1 79 ? -11.130 4.901 9.526 1.00 92.00 79 SER A O 1
ATOM 644 N N . LEU A 1 80 ? -13.216 5.687 9.253 1.00 91.19 80 LEU A N 1
ATOM 645 C CA . LEU A 1 80 ? -13.051 5.967 7.824 1.00 91.19 80 LEU A CA 1
ATOM 646 C C . LEU A 1 80 ? -11.872 6.915 7.555 1.00 91.19 80 LEU A C 1
ATOM 648 O O . LEU A 1 80 ? -11.079 6.665 6.654 1.00 91.19 80 LEU A O 1
ATOM 652 N N . VAL A 1 81 ? -11.729 7.971 8.363 1.00 92.50 81 VAL A N 1
ATOM 653 C CA . VAL A 1 81 ? -10.638 8.952 8.228 1.00 92.50 81 VAL A CA 1
ATOM 654 C C . VAL A 1 81 ? -9.276 8.283 8.391 1.00 92.50 81 VAL A C 1
ATOM 656 O O . VAL A 1 81 ? -8.385 8.512 7.577 1.00 92.50 81 VAL A O 1
ATOM 659 N N . LYS A 1 82 ? -9.123 7.412 9.397 1.00 88.56 82 LYS A N 1
ATOM 660 C CA . LYS A 1 82 ? -7.881 6.662 9.603 1.00 88.56 82 LYS A CA 1
ATOM 661 C C . LYS A 1 82 ? -7.580 5.756 8.407 1.00 88.56 82 LYS A C 1
ATOM 663 O O . LYS A 1 82 ? -6.471 5.803 7.890 1.00 88.56 82 LYS A O 1
ATOM 668 N N . GLY A 1 83 ? -8.584 5.030 7.911 1.00 91.00 83 GLY A N 1
ATOM 669 C CA . GLY A 1 83 ? -8.435 4.188 6.720 1.00 91.00 83 GLY A CA 1
ATOM 670 C C . GLY A 1 83 ? -8.027 4.958 5.465 1.00 91.00 83 GLY A C 1
ATOM 671 O O . GLY A 1 83 ? -7.190 4.475 4.712 1.00 91.00 83 GLY A O 1
ATOM 672 N N . ILE A 1 84 ? -8.542 6.177 5.264 1.00 93.62 84 ILE A N 1
ATOM 673 C CA . ILE A 1 84 ? -8.113 7.050 4.158 1.00 93.62 84 ILE A CA 1
ATOM 674 C C . ILE A 1 84 ? -6.634 7.423 4.300 1.00 93.62 84 ILE A C 1
ATOM 676 O O . ILE A 1 84 ? -5.889 7.312 3.330 1.00 93.62 84 ILE A O 1
ATOM 680 N N . ILE A 1 85 ? -6.199 7.843 5.493 1.00 92.25 85 ILE A N 1
ATOM 681 C CA . ILE A 1 85 ? -4.797 8.211 5.745 1.00 92.25 85 ILE A CA 1
ATOM 682 C C . ILE A 1 85 ? -3.880 7.013 5.483 1.00 92.25 85 ILE A C 1
ATOM 684 O O . ILE A 1 85 ? -2.910 7.130 4.739 1.00 92.25 85 ILE A O 1
ATOM 688 N N . ASP A 1 86 ? -4.218 5.848 6.033 1.00 91.25 86 ASP A N 1
ATOM 689 C CA . ASP A 1 86 ? -3.440 4.623 5.849 1.00 91.25 86 ASP A CA 1
ATOM 690 C C . ASP A 1 86 ? -3.354 4.190 4.391 1.00 91.25 86 ASP A C 1
ATOM 692 O O . ASP A 1 86 ? -2.280 3.824 3.913 1.00 91.25 86 ASP A O 1
ATOM 696 N N . TRP A 1 87 ? -4.478 4.263 3.681 1.00 93.25 87 TRP A N 1
ATOM 697 C CA . TRP A 1 87 ? -4.550 3.938 2.266 1.00 93.25 87 TRP A CA 1
ATOM 698 C C . TRP A 1 87 ? -3.688 4.884 1.424 1.00 93.25 87 TRP A C 1
ATOM 700 O O . TRP A 1 87 ? -2.954 4.419 0.552 1.00 93.25 87 TRP A O 1
ATOM 710 N N . LEU A 1 88 ? -3.719 6.192 1.706 1.00 93.56 88 LEU A N 1
ATOM 711 C CA . LEU A 1 88 ? -2.885 7.179 1.014 1.00 93.56 88 LEU A CA 1
ATOM 712 C C . LEU A 1 88 ? -1.396 6.922 1.248 1.00 93.56 88 LEU A C 1
ATOM 714 O O . LEU A 1 88 ? -0.621 6.953 0.295 1.00 93.56 88 LEU A O 1
ATOM 718 N N . VAL A 1 89 ? -0.998 6.631 2.489 1.00 91.88 89 VAL A N 1
ATOM 719 C CA . VAL A 1 89 ? 0.403 6.344 2.828 1.00 91.88 89 VAL A CA 1
ATOM 720 C C . VAL A 1 89 ? 0.892 5.064 2.145 1.00 91.88 89 VAL A C 1
ATOM 722 O O . VAL A 1 89 ? 2.019 5.034 1.654 1.00 91.88 89 VAL A O 1
ATOM 725 N N . TRP A 1 90 ? 0.042 4.038 2.039 1.00 89.44 90 TRP A N 1
ATOM 726 C CA . TRP A 1 90 ? 0.326 2.838 1.247 1.00 89.44 90 TRP A 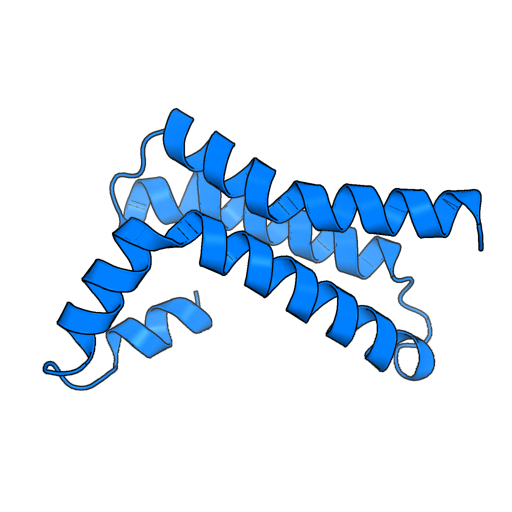CA 1
ATOM 727 C C . TRP A 1 90 ? 0.463 3.133 -0.248 1.00 89.44 90 TRP A C 1
ATOM 729 O O . TRP A 1 90 ? 1.385 2.637 -0.892 1.00 89.44 90 TRP A O 1
ATOM 739 N N . CYS A 1 91 ? -0.477 3.890 -0.818 1.00 90.94 91 CYS A N 1
ATOM 740 C CA . CYS A 1 91 ? -0.613 4.035 -2.267 1.00 90.94 91 CYS A CA 1
ATOM 741 C C . CYS A 1 91 ? 0.307 5.100 -2.868 1.00 90.94 91 CYS A C 1
ATOM 743 O O . CYS A 1 91 ? 0.661 4.988 -4.042 1.00 90.94 91 CYS A O 1
ATOM 745 N N . ALA A 1 92 ? 0.711 6.116 -2.101 1.00 92.00 92 ALA A N 1
ATOM 746 C CA . ALA A 1 92 ? 1.513 7.221 -2.623 1.00 92.00 92 ALA A CA 1
ATOM 747 C C . ALA A 1 92 ? 2.854 6.758 -3.232 1.00 92.00 92 ALA A C 1
ATOM 749 O O . ALA A 1 92 ? 3.148 7.172 -4.357 1.00 92.00 92 ALA A O 1
ATOM 750 N N . PRO A 1 93 ? 3.636 5.858 -2.601 1.00 92.19 93 PRO A N 1
ATOM 751 C CA . PRO A 1 93 ? 4.877 5.369 -3.205 1.00 92.19 93 PRO A CA 1
ATOM 752 C C . PRO A 1 93 ? 4.642 4.554 -4.479 1.00 92.19 93 PRO A C 1
ATOM 754 O O . PRO A 1 93 ? 5.384 4.714 -5.447 1.00 92.19 93 PRO A O 1
ATOM 757 N N . PHE A 1 94 ? 3.576 3.746 -4.533 1.00 88.88 94 PHE A N 1
ATOM 758 C CA . PHE A 1 94 ? 3.208 3.024 -5.755 1.00 88.88 94 PHE A CA 1
ATOM 759 C C . PHE A 1 94 ? 2.824 3.980 -6.884 1.00 88.88 94 PHE A C 1
ATOM 761 O O . PHE A 1 94 ? 3.275 3.795 -8.010 1.00 88.88 94 PHE A O 1
ATOM 768 N N . ALA A 1 95 ? 2.032 5.016 -6.599 1.00 88.81 95 ALA A N 1
ATOM 769 C CA . ALA A 1 95 ? 1.652 6.016 -7.593 1.00 88.81 95 ALA A CA 1
ATOM 770 C C . ALA A 1 95 ? 2.879 6.761 -8.144 1.00 88.81 95 ALA A C 1
ATOM 772 O O . ALA A 1 95 ? 2.999 6.933 -9.358 1.00 88.81 95 ALA A O 1
ATOM 773 N N . ALA A 1 96 ? 3.814 7.148 -7.270 1.00 90.75 96 ALA A N 1
ATOM 774 C CA . ALA A 1 96 ? 5.066 7.785 -7.670 1.00 90.75 96 ALA A CA 1
ATOM 775 C C . ALA A 1 96 ? 5.917 6.865 -8.560 1.00 90.75 96 ALA A C 1
ATOM 777 O O . ALA A 1 96 ? 6.380 7.288 -9.617 1.00 90.75 96 ALA A O 1
ATOM 778 N N . TYR A 1 97 ? 6.070 5.597 -8.175 1.00 88.19 97 TYR A N 1
ATOM 779 C CA . TYR A 1 97 ? 6.834 4.613 -8.941 1.00 88.19 97 TYR A CA 1
ATOM 780 C C . TYR A 1 97 ? 6.190 4.292 -10.299 1.00 88.19 97 TYR A C 1
ATOM 782 O O . TYR A 1 97 ? 6.872 4.322 -11.317 1.00 88.19 97 TYR A O 1
ATOM 790 N N . LEU A 1 98 ? 4.873 4.073 -10.356 1.00 85.75 98 LEU A N 1
ATOM 791 C CA . LEU A 1 98 ? 4.168 3.849 -11.623 1.00 85.75 98 LEU A CA 1
ATOM 792 C C . LEU A 1 98 ? 4.242 5.072 -12.547 1.00 85.75 98 LEU A C 1
ATOM 794 O O . LEU A 1 98 ? 4.351 4.907 -13.757 1.00 85.75 98 LEU A O 1
ATOM 798 N N . THR A 1 99 ? 4.217 6.286 -11.988 1.00 89.25 99 THR A N 1
ATOM 799 C CA . THR A 1 99 ? 4.417 7.525 -12.759 1.00 89.25 99 THR A CA 1
ATOM 800 C C . THR A 1 99 ? 5.837 7.601 -13.315 1.00 89.25 99 THR A C 1
ATOM 802 O O . THR A 1 99 ? 6.010 7.925 -14.483 1.00 89.25 99 THR A O 1
ATOM 805 N N . TYR A 1 100 ? 6.849 7.265 -12.508 1.00 89.12 100 TYR A N 1
ATOM 806 C CA . TYR A 1 100 ? 8.239 7.184 -12.960 1.00 89.12 100 TYR A CA 1
ATOM 807 C C . TYR A 1 100 ? 8.392 6.200 -14.129 1.00 89.12 100 TYR A C 1
ATOM 809 O O . TYR A 1 100 ? 8.929 6.585 -15.164 1.00 89.12 100 TYR A O 1
ATOM 817 N N . LEU A 1 101 ? 7.849 4.983 -14.000 1.00 85.50 101 LEU A N 1
ATOM 818 C CA . LEU A 1 101 ? 7.871 3.986 -15.073 1.00 85.50 101 LEU A CA 1
ATOM 819 C C . LEU A 1 101 ? 7.163 4.489 -16.334 1.00 85.50 101 LEU A C 1
ATOM 821 O O . LEU A 1 101 ? 7.704 4.385 -17.421 1.00 85.50 101 LEU A O 1
ATOM 825 N N . ALA A 1 102 ? 5.956 5.043 -16.197 1.00 83.94 102 ALA A N 1
ATOM 826 C CA . ALA A 1 102 ? 5.148 5.459 -17.343 1.00 83.94 102 ALA A CA 1
ATOM 827 C C . ALA A 1 102 ? 5.762 6.616 -18.135 1.00 83.94 102 ALA A C 1
ATOM 829 O O . ALA A 1 102 ? 5.401 6.822 -19.293 1.00 83.94 102 ALA A O 1
ATOM 830 N N . LEU A 1 103 ? 6.609 7.417 -17.492 1.00 88.88 103 LEU A N 1
ATOM 831 C CA . LEU A 1 103 ? 7.209 8.560 -18.141 1.00 88.88 103 LEU A CA 1
ATOM 832 C C . LEU A 1 103 ? 8.621 8.253 -18.667 1.00 88.88 103 LEU A C 1
ATOM 834 O O . LEU A 1 103 ? 8.946 8.687 -19.772 1.00 88.88 103 LEU A O 1
ATOM 838 N N . TRP A 1 104 ? 9.477 7.599 -17.873 1.00 81.06 104 TRP A N 1
ATOM 839 C CA . TRP A 1 104 ? 10.920 7.493 -18.141 1.00 81.06 104 TRP A CA 1
ATOM 840 C C . TRP A 1 104 ? 11.389 6.097 -18.603 1.00 81.06 104 TRP A C 1
ATOM 842 O O . TRP A 1 104 ? 12.567 5.965 -18.941 1.00 81.06 104 TRP A O 1
ATOM 852 N N . GLU A 1 105 ? 10.522 5.080 -18.631 1.00 67.44 105 GLU A N 1
ATOM 853 C CA . GLU A 1 105 ? 10.799 3.768 -19.249 1.00 67.44 105 GLU A CA 1
ATOM 854 C C . GLU A 1 105 ? 9.958 3.532 -20.508 1.00 67.44 105 GLU A C 1
ATOM 856 O O . GLU A 1 105 ? 10.516 2.945 -21.465 1.00 67.44 105 GLU A O 1
#